Protein AF-A0A963X8G6-F1 (afdb_monomer)

Structure (mmCIF, N/CA/C/O backbone):
data_AF-A0A963X8G6-F1
#
_entry.id   AF-A0A963X8G6-F1
#
loop_
_atom_site.group_PDB
_atom_site.id
_atom_site.type_symbol
_atom_site.label_atom_id
_atom_site.label_alt_id
_atom_site.label_comp_id
_atom_site.label_asym_id
_atom_site.label_entity_id
_atom_site.label_seq_id
_atom_site.pdbx_PDB_ins_code
_atom_site.Cartn_x
_atom_site.Cartn_y
_atom_site.Cartn_z
_atom_site.occupancy
_atom_site.B_iso_or_equiv
_atom_site.auth_seq_id
_atom_site.auth_comp_id
_atom_site.auth_asym_id
_atom_site.auth_atom_id
_atom_site.pdbx_PDB_model_num
ATOM 1 N N . MET A 1 1 ? -9.872 9.506 -7.270 1.00 58.28 1 MET A N 1
ATOM 2 C CA . MET A 1 1 ? -8.908 10.152 -6.357 1.00 58.28 1 MET A CA 1
ATOM 3 C C . MET A 1 1 ? -9.187 9.752 -4.914 1.00 58.28 1 MET A C 1
ATOM 5 O O . MET A 1 1 ? -8.307 9.145 -4.334 1.00 58.28 1 MET A O 1
ATOM 9 N N . GLU A 1 2 ? -10.402 9.951 -4.390 1.00 70.19 2 GLU A N 1
ATOM 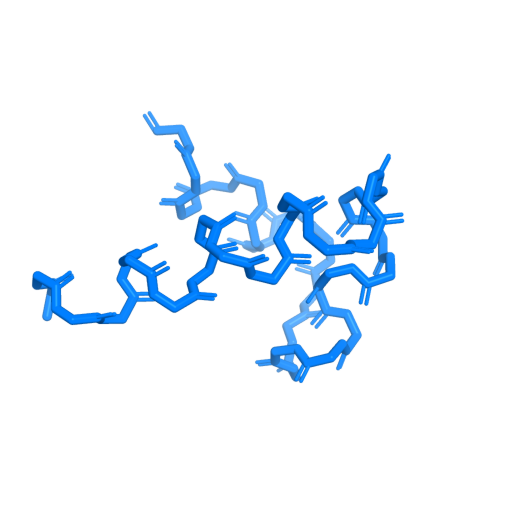10 C CA . GLU A 1 2 ? -10.782 9.522 -3.024 1.00 70.19 2 GLU A CA 1
ATOM 11 C C . GLU A 1 2 ? -10.743 7.994 -2.802 1.00 70.19 2 GLU A C 1
ATOM 13 O O . GLU A 1 2 ? -10.001 7.510 -1.953 1.00 70.19 2 GLU A O 1
ATOM 18 N N . LEU A 1 3 ? -11.456 7.197 -3.616 1.00 84.88 3 LEU A N 1
ATOM 19 C CA . LEU A 1 3 ? -11.526 5.740 -3.388 1.00 84.88 3 LEU A CA 1
ATOM 20 C C . LEU A 1 3 ? -10.188 5.018 -3.587 1.00 84.88 3 LEU A C 1
ATOM 22 O O . LEU A 1 3 ? -9.839 4.116 -2.834 1.00 84.88 3 LEU A O 1
ATOM 26 N N . SER A 1 4 ? -9.425 5.419 -4.604 1.00 89.75 4 SER A N 1
ATOM 27 C CA . SER A 1 4 ? -8.180 4.738 -4.959 1.00 89.75 4 SER A CA 1
ATOM 28 C C . SER A 1 4 ? -7.106 4.886 -3.883 1.00 89.75 4 SER A C 1
ATOM 30 O O . SER A 1 4 ? -6.291 3.985 -3.728 1.00 89.75 4 SER A O 1
ATOM 32 N N . TRP A 1 5 ? -7.114 6.013 -3.161 1.00 92.75 5 TRP A N 1
ATOM 33 C CA . TRP A 1 5 ? -6.234 6.247 -2.020 1.00 92.75 5 TRP A CA 1
ATOM 34 C C . TRP A 1 5 ? -6.631 5.372 -0.828 1.00 92.75 5 TRP A C 1
ATOM 36 O O . TRP A 1 5 ? -5.772 4.733 -0.227 1.00 92.75 5 TRP A O 1
ATOM 46 N N . LEU A 1 6 ? -7.934 5.262 -0.539 1.00 95.19 6 LEU A N 1
ATOM 47 C CA . LEU A 1 6 ? -8.431 4.407 0.540 1.00 95.19 6 LEU A CA 1
ATOM 48 C C . LEU A 1 6 ? -8.096 2.931 0.294 1.00 95.19 6 LEU A C 1
ATOM 50 O O . LEU A 1 6 ? -7.653 2.237 1.203 1.00 95.19 6 LEU A O 1
ATOM 54 N N . GLU A 1 7 ? -8.251 2.454 -0.940 1.00 96.25 7 GLU A N 1
ATOM 55 C CA . GLU A 1 7 ? -7.865 1.091 -1.315 1.00 96.25 7 GLU A CA 1
ATOM 56 C C . GLU A 1 7 ? -6.357 0.842 -1.157 1.00 96.25 7 GLU A C 1
ATOM 58 O O . GLU A 1 7 ? -5.950 -0.243 -0.740 1.00 96.25 7 GLU A O 1
ATOM 63 N N . ASP A 1 8 ? -5.522 1.838 -1.470 1.00 96.62 8 ASP A N 1
ATOM 64 C CA . ASP A 1 8 ? -4.078 1.748 -1.259 1.00 96.62 8 ASP A CA 1
ATOM 65 C C . ASP A 1 8 ? -3.760 1.705 0.245 1.00 96.62 8 ASP A C 1
ATOM 67 O O . ASP A 1 8 ? -2.964 0.876 0.689 1.00 96.62 8 ASP A O 1
ATOM 71 N N . PHE A 1 9 ? -4.429 2.530 1.051 1.00 96.62 9 PHE A N 1
ATOM 72 C CA . PHE A 1 9 ? -4.279 2.528 2.505 1.00 96.62 9 PHE A CA 1
ATOM 73 C C . PHE A 1 9 ? -4.693 1.185 3.128 1.00 96.62 9 PHE A C 1
ATOM 75 O O . PHE A 1 9 ? -3.942 0.621 3.925 1.00 96.62 9 PHE A O 1
ATOM 82 N N . VAL A 1 10 ? -5.837 0.625 2.722 1.00 97.62 10 VAL A N 1
ATOM 83 C CA . VAL A 1 10 ? -6.298 -0.702 3.167 1.00 97.62 10 VAL A CA 1
ATOM 84 C C . VAL A 1 10 ? -5.296 -1.785 2.767 1.00 97.62 10 VAL A C 1
ATOM 86 O O . VAL A 1 10 ? -4.916 -2.605 3.601 1.00 97.62 10 VAL A O 1
ATOM 89 N N . ALA A 1 11 ? -4.785 -1.759 1.533 1.00 98.00 11 ALA A N 1
ATOM 90 C CA . ALA A 1 11 ? -3.773 -2.717 1.090 1.00 98.00 11 ALA A CA 1
ATOM 91 C C . ALA A 1 11 ? -2.474 -2.630 1.914 1.00 98.00 11 ALA A C 1
ATOM 93 O O . ALA A 1 11 ? -1.846 -3.657 2.189 1.00 98.00 11 ALA A O 1
ATOM 94 N N . LEU A 1 12 ? -2.068 -1.428 2.336 1.00 98.31 12 LEU A N 1
ATOM 95 C CA . LEU A 1 12 ? -0.923 -1.249 3.228 1.00 98.31 12 LEU A CA 1
ATOM 96 C C . LEU A 1 12 ? -1.210 -1.786 4.635 1.00 98.31 12 LEU A C 1
ATOM 98 O O . LEU A 1 12 ? -0.360 -2.478 5.193 1.00 98.31 12 LEU A O 1
ATOM 102 N N . ALA A 1 13 ? -2.395 -1.517 5.184 1.00 98.19 13 ALA A N 1
ATOM 103 C CA . ALA A 1 13 ? -2.798 -2.001 6.502 1.00 98.19 13 ALA A CA 1
ATOM 104 C C . ALA A 1 13 ? -2.880 -3.537 6.565 1.00 98.19 13 ALA A C 1
ATOM 106 O O . ALA A 1 13 ? -2.420 -4.137 7.533 1.00 98.19 13 ALA A O 1
ATOM 107 N N . GLU A 1 14 ? -3.401 -4.187 5.522 1.00 98.19 14 GLU A N 1
ATOM 108 C CA . GLU A 1 14 ? -3.536 -5.649 5.469 1.00 98.19 14 GLU A CA 1
ATOM 109 C C . GLU A 1 14 ? -2.199 -6.370 5.250 1.00 98.19 14 GLU A C 1
ATOM 111 O O . GLU A 1 14 ? -2.006 -7.482 5.738 1.00 98.19 14 GLU A O 1
ATOM 116 N N . THR A 1 15 ? -1.269 -5.769 4.502 1.00 97.94 15 THR A N 1
ATOM 117 C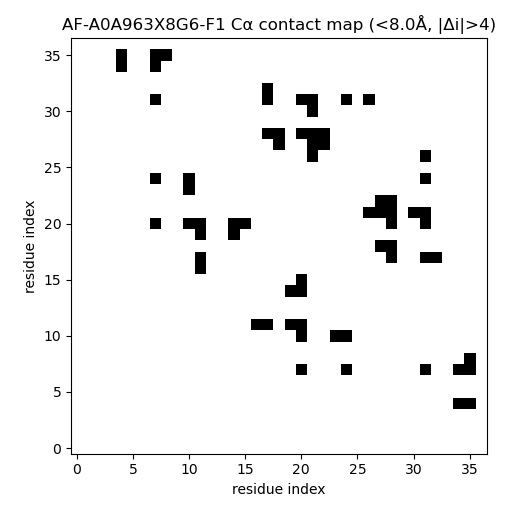 CA . THR A 1 15 ? 0.016 -6.415 4.177 1.00 97.94 15 THR A CA 1
ATOM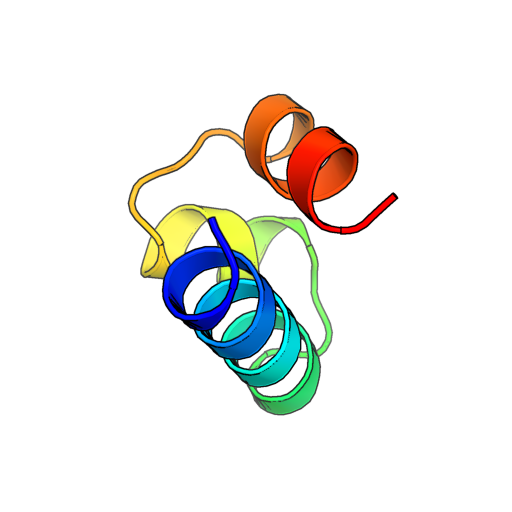 118 C C . THR A 1 15 ? 1.155 -6.035 5.121 1.00 97.94 15 THR A C 1
ATOM 120 O O . THR A 1 15 ? 2.151 -6.760 5.184 1.00 97.94 15 THR A O 1
ATOM 123 N N . GLY A 1 16 ? 1.066 -4.882 5.794 1.00 97.69 16 GLY A N 1
ATOM 124 C CA . GLY A 1 16 ? 2.124 -4.326 6.644 1.00 97.69 16 GLY A CA 1
ATOM 125 C C . GLY A 1 16 ? 3.428 -3.994 5.906 1.00 97.69 16 GLY A C 1
ATOM 126 O O . GLY A 1 16 ? 4.455 -3.765 6.541 1.00 97.69 16 GLY A O 1
ATOM 127 N N . SER A 1 17 ? 3.434 -4.003 4.568 1.00 97.94 17 SER A N 1
ATOM 128 C CA . SER A 1 17 ? 4.641 -3.842 3.754 1.00 97.94 17 SER A CA 1
ATOM 129 C C . SER A 1 17 ? 4.337 -3.085 2.469 1.00 97.94 17 SER A C 1
ATOM 131 O O . SER A 1 17 ? 3.542 -3.536 1.649 1.00 97.94 17 SER A O 1
ATOM 133 N N . PHE A 1 18 ? 5.038 -1.971 2.243 1.00 97.81 18 PHE A N 1
ATOM 134 C CA . PHE A 1 18 ? 4.888 -1.168 1.025 1.00 97.81 18 PHE A CA 1
ATOM 135 C C . PHE A 1 18 ? 5.164 -1.961 -0.259 1.00 97.81 18 PHE A C 1
ATOM 137 O O . PHE A 1 18 ? 4.492 -1.727 -1.258 1.00 97.81 18 PHE A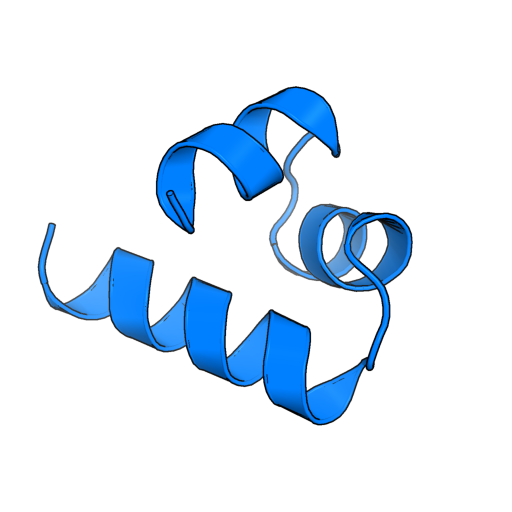 O 1
ATOM 144 N N . SER A 1 19 ? 6.111 -2.904 -0.247 1.00 98.19 19 SER A N 1
ATOM 145 C CA . SER A 1 19 ? 6.402 -3.737 -1.421 1.00 98.19 19 SER A CA 1
ATOM 146 C C . SER A 1 19 ? 5.247 -4.692 -1.735 1.00 98.19 19 SER A C 1
ATOM 148 O O . SER A 1 19 ? 4.771 -4.716 -2.866 1.00 98.19 19 SER A O 1
ATOM 150 N N . ARG A 1 20 ? 4.726 -5.407 -0.724 1.00 98.19 20 ARG A N 1
ATOM 151 C CA . ARG A 1 20 ? 3.588 -6.331 -0.901 1.00 98.19 20 ARG A CA 1
ATOM 152 C C . ARG A 1 20 ? 2.286 -5.601 -1.235 1.00 98.19 20 ARG A C 1
ATOM 154 O O . ARG A 1 20 ? 1.502 -6.083 -2.048 1.00 98.19 20 ARG A O 1
ATOM 161 N N . ALA A 1 21 ? 2.056 -4.435 -0.635 1.00 98.38 21 ALA A N 1
ATOM 162 C CA . ALA A 1 21 ? 0.905 -3.596 -0.947 1.00 98.38 21 ALA A CA 1
ATOM 163 C C . ALA A 1 21 ? 0.951 -3.096 -2.399 1.00 98.38 21 ALA A C 1
ATOM 165 O O . ALA A 1 21 ? -0.060 -3.141 -3.095 1.00 98.38 21 ALA A O 1
ATOM 166 N N . ALA A 1 22 ? 2.128 -2.683 -2.879 1.00 98.19 22 ALA A N 1
ATOM 167 C CA . ALA A 1 22 ? 2.313 -2.246 -4.257 1.00 98.19 22 ALA A CA 1
ATOM 168 C C . ALA A 1 22 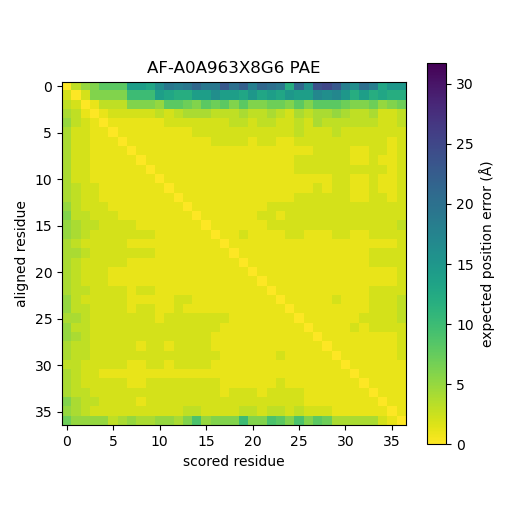? 2.060 -3.377 -5.264 1.00 98.19 22 ALA A C 1
ATOM 170 O O . ALA A 1 22 ? 1.301 -3.175 -6.210 1.00 98.19 22 ALA A O 1
ATOM 171 N N . GLU A 1 23 ? 2.600 -4.576 -5.018 1.00 98.19 23 GLU A N 1
ATOM 172 C CA . GLU A 1 23 ? 2.326 -5.770 -5.833 1.00 98.19 23 GLU A CA 1
ATOM 173 C C . GLU A 1 23 ? 0.822 -6.060 -5.911 1.00 98.19 23 GLU A C 1
ATOM 175 O O . GLU A 1 23 ? 0.268 -6.184 -7.002 1.00 98.19 23 GLU A O 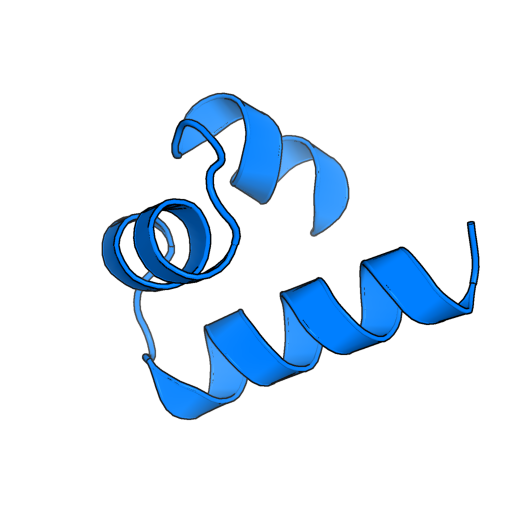1
ATOM 180 N N . ARG A 1 24 ? 0.127 -6.065 -4.767 1.00 97.69 24 ARG A N 1
ATOM 181 C CA . ARG A 1 24 ? -1.326 -6.292 -4.705 1.00 97.69 24 ARG A CA 1
ATOM 182 C C . ARG A 1 24 ? -2.137 -5.240 -5.463 1.00 97.69 24 ARG A C 1
ATOM 184 O O . ARG A 1 24 ? -3.228 -5.528 -5.951 1.00 97.69 24 ARG A O 1
ATOM 191 N N . ARG A 1 25 ? -1.622 -4.015 -5.550 1.00 96.94 25 ARG A N 1
ATOM 192 C CA . ARG A 1 25 ? -2.250 -2.889 -6.250 1.00 96.94 25 ARG A CA 1
ATOM 193 C C . ARG A 1 25 ? -1.773 -2.739 -7.694 1.00 96.94 25 ARG A C 1
ATOM 195 O O . ARG A 1 25 ? -2.177 -1.787 -8.354 1.00 96.94 25 ARG A O 1
ATOM 202 N N . ASN A 1 26 ? -0.976 -3.685 -8.200 1.00 97.25 26 ASN A N 1
ATOM 203 C CA . ASN A 1 26 ? -0.370 -3.655 -9.535 1.00 97.25 26 ASN A CA 1
ATOM 204 C C . ASN A 1 26 ? 0.434 -2.368 -9.789 1.00 97.25 26 ASN A C 1
ATOM 206 O O . ASN A 1 26 ? 0.371 -1.759 -10.857 1.00 97.25 26 ASN A O 1
ATOM 210 N N . LEU A 1 27 ? 1.181 -1.933 -8.775 1.00 96.88 27 LEU A N 1
ATOM 211 C CA . LEU A 1 27 ? 2.028 -0.750 -8.800 1.00 96.88 27 LEU A CA 1
ATOM 212 C C . LEU A 1 27 ? 3.469 -1.126 -8.470 1.00 96.88 27 LEU A C 1
ATOM 214 O O . LEU A 1 27 ? 3.748 -2.087 -7.758 1.00 96.88 27 LEU A O 1
ATOM 218 N N . THR A 1 28 ? 4.407 -0.307 -8.934 1.00 98.31 28 THR A N 1
ATOM 219 C CA . THR A 1 28 ? 5.765 -0.354 -8.391 1.00 98.31 28 THR A CA 1
ATOM 220 C C . THR A 1 28 ? 5.762 0.229 -6.980 1.00 98.31 28 THR A C 1
ATOM 222 O O . THR A 1 28 ? 5.016 1.170 -6.688 1.00 98.31 28 THR A O 1
ATOM 225 N N . GLN A 1 29 ? 6.621 -0.285 -6.099 1.00 98.00 29 GLN A N 1
ATOM 226 C CA . GLN A 1 29 ? 6.724 0.214 -4.724 1.00 98.00 29 GLN A CA 1
ATOM 227 C C . GLN A 1 29 ? 6.942 1.744 -4.651 1.00 98.00 29 GLN A C 1
ATOM 229 O O . GLN A 1 29 ? 6.215 2.394 -3.895 1.00 98.00 29 GLN A O 1
ATOM 234 N N . PRO A 1 30 ? 7.801 2.374 -5.485 1.00 98.12 30 PRO A N 1
ATOM 235 C CA . PRO A 1 30 ? 7.946 3.831 -5.482 1.00 98.12 30 PRO A CA 1
ATOM 236 C C . PRO A 1 30 ? 6.684 4.585 -5.925 1.00 98.12 30 PRO A C 1
ATOM 238 O O . PRO A 1 30 ? 6.440 5.702 -5.471 1.00 98.12 30 PRO A O 1
ATOM 241 N N . ALA A 1 31 ? 5.874 4.019 -6.828 1.00 96.81 31 ALA A N 1
ATOM 242 C CA . ALA A 1 31 ? 4.607 4.626 -7.234 1.00 96.81 31 ALA A CA 1
ATOM 243 C C . ALA A 1 31 ? 3.548 4.530 -6.135 1.00 96.81 31 ALA A C 1
ATOM 245 O O . ALA A 1 31 ? 2.851 5.508 -5.875 1.00 96.81 31 ALA A O 1
ATOM 246 N N . PHE A 1 32 ? 3.474 3.383 -5.465 1.00 97.31 32 PHE A N 1
ATOM 247 C CA . PHE A 1 32 ? 2.564 3.156 -4.352 1.00 97.31 32 PHE A CA 1
ATOM 248 C C . PHE A 1 32 ? 2.893 4.058 -3.150 1.00 97.31 32 PHE A C 1
ATOM 250 O O . PHE A 1 32 ? 2.013 4.747 -2.641 1.00 97.31 32 PHE A O 1
ATOM 257 N N . SER A 1 33 ? 4.168 4.175 -2.757 1.00 97.12 33 SER A N 1
ATOM 258 C CA . SER A 1 33 ? 4.576 5.075 -1.666 1.00 97.12 33 SER A CA 1
ATOM 259 C C . SER A 1 33 ? 4.234 6.545 -1.929 1.00 97.12 33 SER A C 1
ATOM 261 O O . SER A 1 33 ? 3.855 7.249 -1.000 1.00 97.12 33 SER A O 1
ATOM 263 N N . ARG A 1 34 ? 4.306 7.012 -3.185 1.00 96.44 34 ARG A N 1
ATOM 264 C CA . ARG A 1 34 ? 3.875 8.373 -3.561 1.00 96.44 34 ARG A CA 1
ATOM 265 C C . ARG A 1 34 ? 2.367 8.588 -3.476 1.00 96.44 34 ARG A C 1
ATOM 267 O O . ARG A 1 34 ? 1.952 9.732 -3.407 1.00 96.44 34 ARG A O 1
ATOM 274 N N . ARG A 1 35 ? 1.569 7.522 -3.554 1.00 94.56 35 ARG A N 1
ATOM 275 C CA . ARG A 1 35 ? 0.108 7.594 -3.432 1.00 94.56 35 ARG A CA 1
ATOM 276 C C . ARG A 1 35 ? -0.340 7.575 -1.976 1.00 94.56 35 ARG A C 1
ATOM 278 O O . ARG A 1 35 ? -1.379 8.135 -1.685 1.00 94.56 35 ARG A O 1
ATOM 285 N N . ILE A 1 36 ? 0.434 6.954 -1.085 1.00 94.06 36 ILE A N 1
ATOM 286 C CA . ILE A 1 36 ? 0.166 6.945 0.362 1.00 94.06 36 ILE A CA 1
ATOM 287 C C . ILE A 1 36 ? 0.624 8.240 1.049 1.00 94.06 36 ILE A C 1
ATOM 289 O O . ILE A 1 36 ? 0.012 8.635 2.038 1.00 94.06 36 ILE A O 1
ATOM 293 N N . ARG A 1 37 ? 1.700 8.866 0.555 1.00 86.44 37 ARG A N 1
ATOM 294 C CA . ARG A 1 37 ? 2.205 10.153 1.053 1.00 86.44 37 ARG A CA 1
ATOM 295 C C . ARG A 1 37 ? 1.258 11.300 0.722 1.00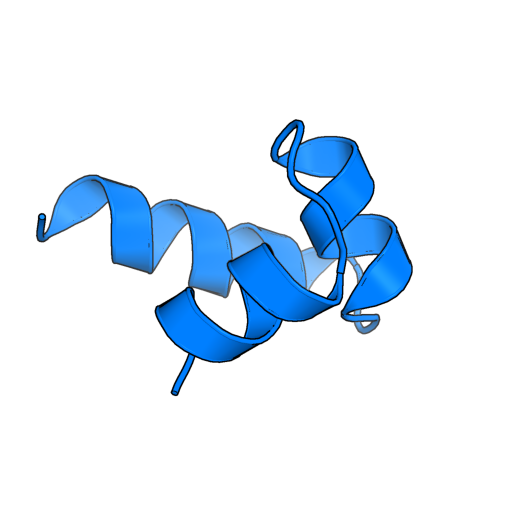 86.44 37 ARG A C 1
ATOM 297 O O . ARG A 1 37 ? 1.124 12.172 1.604 1.00 86.44 37 ARG A O 1
#

Secondary structure (DSSP, 8-state):
-HHHHHHHHHHHHHHS-HHHHHHHTT--HHHHHHHH-

Nearest PDB structures (foldseek):
  7dwo-assembly1_A  TM=1.005E+00  e=9.913E-03  Aliivibrio fischeri ES114
  5y9s-assembly1_C  TM=9.609E-01  e=3.033E-02  Vibrio vulnificus CMCP6
  4x6g-assembly2_E  TM=9.480E-01  e=1.289E-01  Pseudomonas aeruginosa PAO1
  1b9n-assembly1_B  TM=8.351E-01  e=4.806E-01  Escherichia coli
  1b9m-assembly1_B  TM=8.368E-01  e=1.058E+00  Escherichia coli

Fold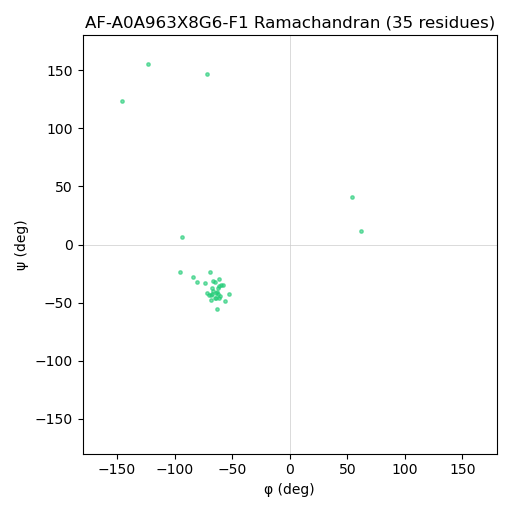seek 3Di:
DVVLLVQLVVLCVVPVDLCRSQVVSVHHSVVSVVSPD

Mean predicted aligned error: 2.46 Å

Solvent-accessible 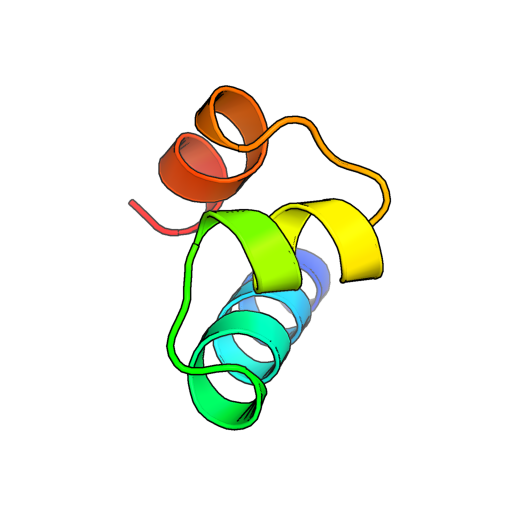surface area (backbone atoms only — not comparable to full-atom values): 2144 Å² total; per-residue (Å²): 112,71,66,65,42,52,55,51,51,49,37,31,68,78,57,75,30,64,59,59,21,9,55,76,67,78,38,54,43,76,59,39,53,65,62,74,104

pLDDT: mean 94.58, std 8.0, range [58.28, 98.38]

Sequence (37 aa):
MELSWLEDFVALAETGSFSRAAERRNLTQPAFSRRIR

Radius of gyration: 8.37 Å; Cα contacts (8 Å, |Δi|>4): 34; chains: 1; bounding box: 20×17×16 Å